Protein AF-A0A0N1N5F8-F1 (afdb_monomer_lite)

Radius of gyration: 16.5 Å; chains: 1; bounding box: 41×27×38 Å

Sequence (61 aa):
MASSSVAILCEAACAELDIEHRLTKPRHPWTNGQVERMNRTIREATVKRFYYETYDQLRQQ

Foldseek 3Di:
DDPDPVVVVVVVVCVVVVHDDDDDDPPPCVVCVVVVVVVVVVCVVCCVVPVDPDPVVVVVD

Organism: NCBI:txid1458464

Secondary structure (DSSP, 8-state):
----HHHHHHHHHHHHTT----PPPTT-GGGGHHHHHHHHHHHHHHHHHS--SSHHHHTT-

pLDDT: mean 81.5, std 13.72, range [40.94, 96.44]

Structure (mmCIF, N/CA/C/O backbone):
data_AF-A0A0N1N5F8-F1
#
_entry.id   AF-A0A0N1N5F8-F1
#
loop_
_atom_site.group_PDB
_atom_site.id
_atom_site.type_symbol
_atom_site.label_atom_id
_atom_site.label_alt_id
_atom_site.label_comp_id
_atom_site.label_asym_id
_atom_site.label_entity_id
_atom_site.label_seq_id
_atom_site.pdbx_PDB_ins_code
_atom_site.Cartn_x
_atom_site.Cartn_y
_atom_site.Cartn_z
_atom_site.occupancy
_atom_site.B_iso_or_equiv
_atom_site.auth_seq_id
_atom_site.auth_comp_id
_atom_site.auth_asym_id
_atom_site.auth_atom_id
_atom_site.pdbx_PDB_model_num
ATOM 1 N N . MET A 1 1 ? 26.537 -1.453 1.873 1.00 40.94 1 MET A N 1
ATOM 2 C CA . MET A 1 1 ? 25.143 -1.058 1.587 1.00 40.94 1 MET A CA 1
ATOM 3 C C . MET A 1 1 ? 24.341 -2.338 1.496 1.00 40.94 1 MET A C 1
ATOM 5 O O . MET A 1 1 ? 24.552 -3.092 0.559 1.00 40.94 1 MET A O 1
ATOM 9 N N . ALA A 1 2 ? 23.560 -2.669 2.522 1.00 47.03 2 ALA A N 1
ATOM 10 C CA . ALA A 1 2 ? 22.753 -3.882 2.499 1.00 47.03 2 ALA A CA 1
ATOM 11 C C . ALA A 1 2 ? 21.580 -3.646 1.538 1.00 4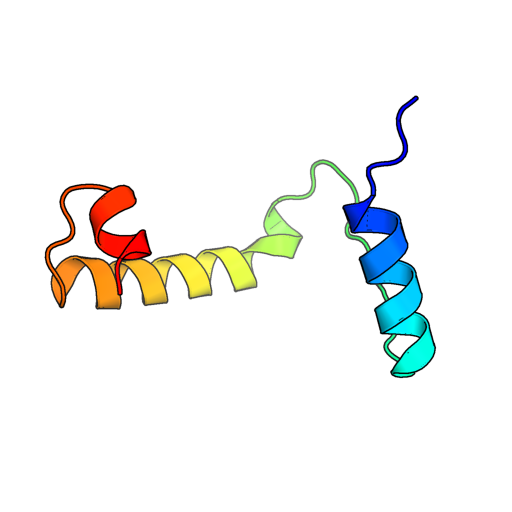7.03 2 ALA A C 1
ATOM 13 O O . ALA A 1 2 ? 20.686 -2.870 1.868 1.00 47.03 2 ALA A O 1
ATOM 14 N N . SER A 1 3 ? 21.602 -4.257 0.349 1.00 51.81 3 SER A N 1
ATOM 15 C CA . SER A 1 3 ? 20.376 -4.395 -0.441 1.00 51.81 3 SER A CA 1
ATOM 16 C C . SER A 1 3 ? 19.362 -5.115 0.435 1.00 51.81 3 SER A C 1
ATOM 18 O O . SER A 1 3 ? 19.595 -6.243 0.866 1.00 51.81 3 SER A O 1
ATOM 20 N N . SER A 1 4 ? 18.269 -4.437 0.766 1.00 62.72 4 SER A N 1
ATOM 21 C CA . SER A 1 4 ? 17.167 -5.025 1.510 1.00 62.72 4 SER A CA 1
ATOM 22 C C . SER A 1 4 ? 16.577 -6.163 0.679 1.00 62.72 4 SER A C 1
ATOM 24 O O . SER A 1 4 ? 16.131 -5.960 -0.449 1.00 62.72 4 SER A O 1
ATOM 26 N N . SER A 1 5 ? 16.566 -7.370 1.241 1.00 74.56 5 SER A N 1
ATOM 27 C CA . SER A 1 5 ? 16.042 -8.587 0.602 1.00 74.56 5 SER A CA 1
ATOM 28 C C . SER A 1 5 ? 14.622 -8.422 0.041 1.00 74.56 5 SER A C 1
ATOM 30 O O . SER A 1 5 ? 14.277 -9.044 -0.957 1.00 74.56 5 SER A O 1
ATOM 32 N N . VAL A 1 6 ? 13.818 -7.535 0.632 1.00 79.62 6 VAL A N 1
ATOM 33 C CA . VAL A 1 6 ? 12.448 -7.215 0.197 1.00 79.62 6 VAL A CA 1
ATOM 34 C C . VAL A 1 6 ? 12.395 -6.533 -1.174 1.00 79.62 6 VAL A C 1
ATOM 36 O O . VAL A 1 6 ? 11.508 -6.847 -1.963 1.00 79.62 6 VAL A O 1
ATOM 39 N N . ALA A 1 7 ? 13.321 -5.618 -1.479 1.00 82.19 7 ALA A N 1
ATOM 40 C CA . ALA A 1 7 ? 13.304 -4.896 -2.756 1.00 82.19 7 ALA A CA 1
ATOM 41 C C . ALA A 1 7 ? 13.548 -5.853 -3.932 1.00 82.19 7 ALA A C 1
ATOM 43 O O . ALA A 1 7 ? 12.805 -5.834 -4.909 1.00 82.19 7 ALA A O 1
ATOM 44 N N . ILE A 1 8 ? 14.516 -6.761 -3.765 1.00 84.19 8 ILE A N 1
ATOM 45 C CA . ILE A 1 8 ? 14.870 -7.781 -4.760 1.00 84.19 8 ILE A CA 1
ATOM 46 C C . ILE A 1 8 ? 13.680 -8.710 -5.037 1.00 84.19 8 ILE A C 1
ATOM 48 O O . ILE A 1 8 ? 13.379 -9.006 -6.189 1.00 84.19 8 ILE A O 1
ATOM 52 N N . LEU A 1 9 ? 12.975 -9.147 -3.988 1.00 89.31 9 LEU A N 1
ATOM 53 C CA . LEU A 1 9 ? 11.806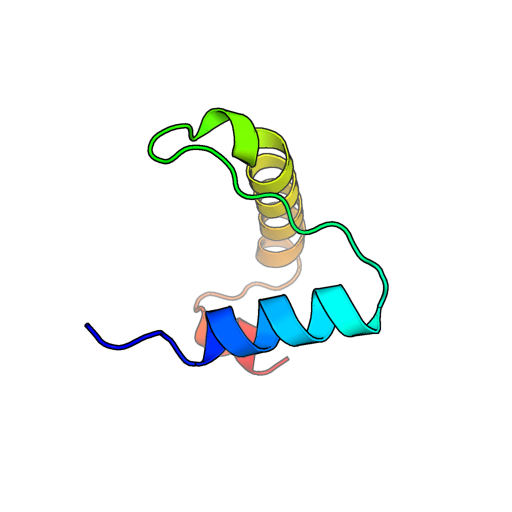 -10.019 -4.134 1.00 89.31 9 LEU A CA 1
ATOM 54 C C . LEU A 1 9 ? 10.649 -9.329 -4.872 1.00 89.31 9 LEU A C 1
ATOM 56 O O . LEU A 1 9 ? 9.983 -9.962 -5.686 1.00 89.31 9 LEU A O 1
ATOM 60 N N . CYS A 1 10 ? 10.417 -8.040 -4.609 1.00 90.12 10 CYS A N 1
ATOM 61 C CA . CYS A 1 10 ? 9.361 -7.276 -5.275 1.00 90.12 10 CYS A CA 1
ATOM 62 C C . CYS A 1 10 ? 9.649 -7.103 -6.775 1.00 90.12 10 CYS A C 1
ATOM 64 O O . CYS A 1 10 ? 8.771 -7.331 -7.602 1.00 90.12 10 CYS A O 1
ATOM 66 N N . GLU A 1 11 ? 10.892 -6.763 -7.132 1.00 91.06 11 GLU A N 1
ATOM 67 C CA . GLU A 1 11 ? 11.318 -6.620 -8.530 1.00 91.06 11 GLU A CA 1
ATOM 68 C C . GLU A 1 11 ? 11.172 -7.933 -9.311 1.00 91.06 11 GLU A C 1
ATOM 70 O O . GLU A 1 11 ? 10.638 -7.926 -10.421 1.00 91.06 11 GLU A O 1
ATOM 75 N N . ALA A 1 12 ? 11.580 -9.057 -8.712 1.00 92.56 12 ALA A N 1
ATOM 76 C CA . ALA A 1 12 ? 11.434 -10.379 -9.318 1.00 92.56 12 ALA A CA 1
ATOM 77 C C . ALA A 1 12 ? 9.958 -10.745 -9.560 1.00 92.56 12 ALA A C 1
ATOM 79 O O . ALA A 1 12 ? 9.597 -11.137 -10.667 1.00 92.56 12 ALA A O 1
ATOM 80 N N . ALA A 1 13 ? 9.089 -10.543 -8.564 1.00 94.44 13 ALA A N 1
ATOM 81 C CA . ALA A 1 13 ? 7.661 -10.835 -8.692 1.00 94.44 13 ALA A CA 1
ATOM 82 C C . ALA A 1 13 ? 6.966 -9.958 -9.751 1.00 94.44 13 ALA A C 1
ATOM 84 O O . ALA A 1 13 ? 6.128 -10.446 -10.508 1.00 94.44 13 ALA A O 1
ATOM 85 N N . CYS A 1 14 ? 7.320 -8.671 -9.838 1.00 94.50 14 CYS A N 1
ATOM 86 C CA . CYS A 1 14 ? 6.800 -7.786 -10.882 1.00 94.50 14 CYS A CA 1
ATOM 87 C C . CYS A 1 14 ? 7.206 -8.255 -12.288 1.00 94.50 14 CYS A C 1
ATOM 89 O O . CYS A 1 14 ? 6.378 -8.209 -13.194 1.00 94.50 14 CYS A O 1
ATOM 91 N N . ALA A 1 15 ? 8.441 -8.739 -12.462 1.00 92.75 15 ALA A N 1
ATOM 92 C CA . ALA A 1 15 ? 8.919 -9.263 -13.741 1.00 92.75 15 ALA A CA 1
ATOM 93 C C . ALA A 1 15 ? 8.218 -10.572 -14.148 1.00 92.75 15 ALA A C 1
ATOM 95 O O . ALA A 1 15 ? 7.876 -10.738 -15.315 1.00 92.75 15 ALA A O 1
ATOM 96 N N . GLU A 1 16 ? 7.967 -11.483 -13.202 1.00 96.25 16 GLU A N 1
ATOM 97 C CA . GLU A 1 16 ? 7.252 -12.743 -13.465 1.00 96.25 16 GLU A CA 1
ATOM 98 C C . GLU A 1 16 ? 5.789 -12.528 -13.878 1.00 96.25 16 GLU A C 1
ATOM 100 O O . GLU A 1 16 ? 5.252 -13.292 -14.680 1.00 96.25 16 GLU A O 1
ATOM 105 N N . LEU A 1 17 ? 5.144 -11.492 -13.336 1.00 96.44 17 LEU A N 1
ATOM 106 C CA . LEU A 1 17 ? 3.731 -11.185 -13.578 1.00 96.44 17 LEU A CA 1
ATOM 107 C C . LEU A 1 17 ? 3.499 -10.165 -14.705 1.00 96.44 17 LEU A C 1
ATOM 109 O O . LEU A 1 17 ? 2.353 -9.778 -14.924 1.00 96.44 17 LEU A O 1
ATOM 113 N N . ASP A 1 18 ? 4.558 -9.721 -15.393 1.00 93.81 18 ASP A N 1
ATOM 114 C CA . ASP A 1 18 ? 4.515 -8.661 -16.416 1.00 93.81 18 ASP A CA 1
ATOM 115 C C . ASP A 1 18 ? 3.856 -7.359 -15.905 1.00 93.81 18 ASP A C 1
ATOM 117 O O . ASP A 1 18 ? 3.061 -6.701 -16.577 1.00 93.81 18 ASP A O 1
ATOM 121 N N . ILE A 1 19 ? 4.162 -6.992 -14.655 1.00 95.44 19 ILE A N 1
ATOM 122 C CA . ILE A 1 19 ? 3.648 -5.783 -14.004 1.00 95.44 19 ILE A CA 1
ATOM 123 C C . ILE A 1 19 ? 4.719 -4.698 -14.050 1.00 95.44 19 ILE A C 1
ATOM 125 O O . ILE A 1 19 ? 5.808 -4.842 -13.492 1.00 95.44 19 ILE A O 1
ATOM 129 N N . GLU A 1 20 ? 4.383 -3.554 -14.645 1.00 93.62 20 GLU A N 1
ATOM 130 C CA . GLU A 1 20 ? 5.273 -2.396 -14.651 1.00 93.62 20 GLU A CA 1
ATOM 131 C C . GLU A 1 20 ? 5.464 -1.842 -13.228 1.00 93.62 20 GLU A C 1
ATOM 133 O O . GLU A 1 20 ? 4.541 -1.307 -12.606 1.00 93.62 20 GLU A O 1
ATOM 138 N N . HIS A 1 21 ? 6.694 -1.922 -12.722 1.00 90.94 21 HIS A N 1
ATOM 139 C CA . HIS A 1 21 ? 7.057 -1.360 -11.428 1.00 90.94 21 HIS A CA 1
ATOM 140 C C . HIS A 1 21 ? 7.472 0.113 -11.567 1.00 90.94 21 HIS A C 1
ATOM 142 O O . HIS A 1 21 ? 8.477 0.439 -12.200 1.00 90.94 21 HIS A O 1
ATOM 148 N N . ARG A 1 22 ? 6.711 1.020 -10.940 1.00 89.62 22 ARG A N 1
ATOM 149 C CA . ARG A 1 22 ? 6.987 2.466 -10.931 1.00 89.62 22 ARG A CA 1
ATOM 150 C C . ARG A 1 22 ? 7.296 2.966 -9.525 1.00 89.62 22 ARG A C 1
ATOM 152 O O . ARG A 1 22 ? 6.502 2.781 -8.607 1.00 89.62 22 ARG A O 1
ATOM 159 N N . LEU A 1 23 ? 8.406 3.688 -9.381 1.00 88.44 23 LEU A N 1
ATOM 160 C CA . LEU A 1 23 ? 8.772 4.373 -8.141 1.00 88.44 23 LEU A CA 1
ATOM 161 C C . LEU A 1 23 ? 8.449 5.868 -8.221 1.00 88.44 23 LEU A C 1
ATOM 163 O O . LEU A 1 23 ? 8.725 6.540 -9.216 1.00 88.44 23 LEU A O 1
ATOM 167 N N . THR A 1 24 ? 7.897 6.415 -7.140 1.00 87.75 24 THR A N 1
ATOM 168 C CA . THR A 1 24 ? 7.691 7.861 -6.993 1.00 87.75 24 THR A CA 1
ATOM 169 C C . THR A 1 24 ? 8.996 8.560 -6.623 1.00 87.75 24 THR A C 1
ATOM 171 O O . THR A 1 24 ? 9.821 8.003 -5.896 1.00 87.75 24 THR A O 1
ATOM 174 N N . LYS A 1 25 ? 9.169 9.818 -7.043 1.00 88.56 25 LYS A N 1
ATOM 175 C CA . LYS A 1 25 ? 10.332 10.618 -6.633 1.00 88.56 25 LYS A CA 1
ATOM 176 C C . LYS A 1 25 ? 10.377 10.776 -5.101 1.00 88.56 25 LYS A C 1
ATOM 178 O O . LYS A 1 25 ? 9.339 11.046 -4.492 1.00 88.56 25 LYS A O 1
ATOM 183 N N 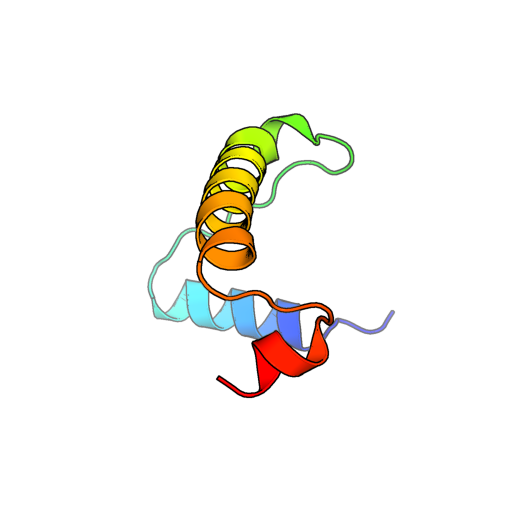. PRO A 1 26 ? 11.559 10.664 -4.466 1.00 89.31 26 PRO A N 1
ATOM 184 C CA . PRO A 1 26 ? 11.702 10.927 -3.037 1.00 89.31 26 PRO A CA 1
ATOM 185 C C . PRO A 1 26 ? 11.225 12.336 -2.654 1.00 89.31 26 PRO A C 1
ATOM 187 O O . PRO A 1 26 ? 11.351 13.274 -3.439 1.00 89.31 26 PRO A O 1
ATOM 190 N N . ARG A 1 27 ? 10.740 12.496 -1.413 1.00 86.94 27 ARG A N 1
ATOM 191 C CA . ARG A 1 27 ? 10.240 13.770 -0.843 1.00 86.94 27 ARG A CA 1
ATOM 192 C C . ARG A 1 27 ? 9.022 14.369 -1.559 1.00 86.94 27 ARG A C 1
ATOM 194 O O . ARG A 1 27 ? 8.820 15.579 -1.534 1.00 86.94 27 ARG A O 1
ATOM 201 N N . HIS A 1 28 ? 8.191 13.519 -2.148 1.00 88.62 28 HIS A N 1
ATOM 202 C CA . HIS A 1 28 ? 6.996 13.931 -2.875 1.00 88.62 28 HIS A CA 1
ATOM 203 C C . HIS A 1 28 ? 5.732 13.303 -2.260 1.00 88.62 28 HIS A C 1
ATOM 205 O O . HIS A 1 28 ? 5.104 12.440 -2.866 1.00 88.62 28 HIS A O 1
ATOM 211 N N . PRO A 1 29 ? 5.345 13.670 -1.025 1.00 84.62 29 PRO A N 1
ATOM 212 C CA . PRO A 1 29 ? 4.278 12.973 -0.299 1.00 84.62 29 PRO A CA 1
ATOM 213 C C . PRO A 1 29 ? 2.922 13.001 -1.020 1.00 84.62 29 PRO A C 1
ATOM 215 O O . PRO A 1 29 ? 2.140 12.060 -0.918 1.00 84.62 29 PRO A O 1
ATOM 218 N N . TRP A 1 30 ? 2.649 14.030 -1.828 1.00 88.25 30 TRP A N 1
ATOM 219 C CA . TRP A 1 30 ? 1.354 14.178 -2.492 1.00 88.25 30 TRP A CA 1
ATOM 220 C C . TRP A 1 30 ? 1.068 13.123 -3.570 1.00 88.25 30 TRP A C 1
ATOM 222 O O . TRP A 1 30 ? -0.103 12.887 -3.863 1.00 88.25 30 TRP A O 1
ATOM 232 N N . THR A 1 31 ? 2.079 12.422 -4.106 1.00 89.25 31 THR A N 1
ATOM 233 C CA . THR A 1 31 ? 1.841 11.259 -4.992 1.00 89.25 31 THR A CA 1
ATOM 234 C C . THR A 1 31 ? 1.262 10.060 -4.256 1.00 89.25 31 THR A C 1
ATOM 236 O O . THR A 1 31 ? 0.587 9.247 -4.877 1.00 89.25 31 THR A O 1
ATOM 239 N N . ASN A 1 32 ? 1.447 9.974 -2.937 1.00 90.62 32 ASN A N 1
ATOM 240 C CA . ASN A 1 32 ? 0.915 8.881 -2.120 1.00 90.62 32 ASN A CA 1
ATOM 241 C C . ASN A 1 32 ? -0.443 9.229 -1.491 1.00 90.62 32 ASN A C 1
ATOM 243 O O . ASN A 1 32 ? -1.058 8.399 -0.821 1.00 90.62 32 ASN A O 1
ATOM 247 N N . GLY A 1 33 ? -0.963 10.434 -1.748 1.00 90.69 33 GLY A N 1
ATOM 248 C CA . GLY A 1 33 ? -2.159 10.957 -1.091 1.00 90.69 33 GLY A CA 1
ATOM 249 C C . GLY A 1 33 ? -3.447 10.173 -1.376 1.00 90.69 33 GLY A C 1
ATOM 250 O O . GLY A 1 33 ? -4.409 10.279 -0.616 1.00 90.69 33 GLY A O 1
ATOM 251 N N . GLN A 1 34 ? -3.515 9.389 -2.458 1.00 92.25 34 GLN A N 1
ATOM 252 C CA . GLN A 1 34 ? -4.639 8.470 -2.691 1.00 92.25 34 GLN A CA 1
ATOM 253 C C . GLN A 1 34 ? -4.619 7.304 -1.696 1.00 92.25 34 GLN A C 1
ATOM 255 O O . GLN A 1 34 ? -5.608 7.084 -0.996 1.00 92.25 34 GLN A O 1
ATOM 260 N N . VAL A 1 35 ? -3.481 6.613 -1.585 1.00 93.12 35 VAL A N 1
ATOM 261 C CA . VAL A 1 35 ? -3.293 5.487 -0.659 1.00 93.12 35 VAL A CA 1
ATOM 262 C C . VAL A 1 35 ? -3.437 5.951 0.790 1.00 93.12 35 VAL A C 1
ATOM 264 O O . VAL A 1 35 ? -4.121 5.304 1.575 1.00 93.12 35 VAL A O 1
ATOM 267 N N . GLU A 1 36 ? -2.891 7.115 1.145 1.00 94.50 36 GLU A N 1
ATOM 268 C CA . GLU A 1 36 ? -3.041 7.681 2.491 1.00 94.50 36 GLU A CA 1
ATOM 269 C C . GLU A 1 36 ? -4.504 7.990 2.851 1.0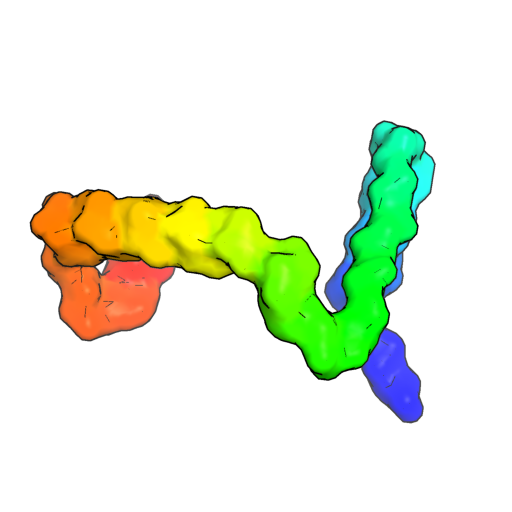0 94.50 36 GLU A C 1
ATOM 271 O O . GLU A 1 36 ? -4.932 7.754 3.984 1.00 94.50 36 GLU A O 1
ATOM 276 N N . ARG A 1 37 ? -5.304 8.502 1.902 1.00 95.44 37 ARG A N 1
ATOM 277 C CA . ARG A 1 37 ? -6.746 8.722 2.114 1.00 95.44 37 ARG A CA 1
ATOM 278 C C . ARG A 1 37 ? -7.492 7.406 2.295 1.00 95.44 37 ARG A C 1
ATOM 280 O O . ARG A 1 37 ? -8.252 7.291 3.251 1.00 95.44 37 ARG A O 1
ATOM 287 N N . MET A 1 38 ? -7.229 6.422 1.437 1.00 95.44 38 MET A N 1
ATOM 288 C CA . MET A 1 38 ? -7.828 5.091 1.542 1.00 95.44 38 MET A CA 1
ATOM 289 C C . MET A 1 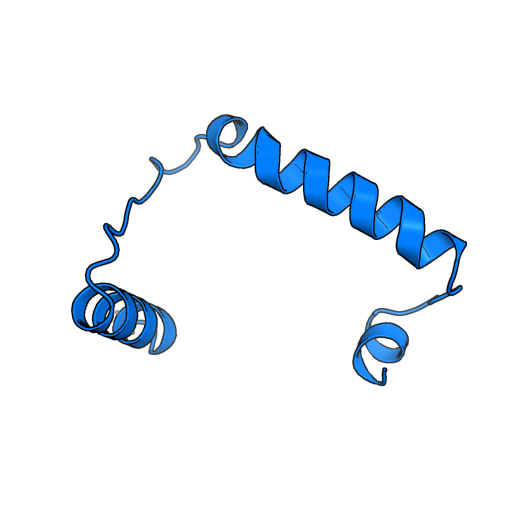38 ? -7.491 4.428 2.884 1.00 95.44 38 MET A C 1
ATOM 291 O O . MET A 1 38 ? -8.390 3.964 3.583 1.00 95.44 38 MET A O 1
ATOM 295 N N . ASN A 1 39 ? -6.221 4.451 3.291 1.00 92.75 39 ASN A N 1
ATOM 296 C CA . ASN A 1 39 ? -5.771 3.859 4.551 1.00 92.75 39 ASN A CA 1
ATOM 297 C C . ASN A 1 39 ? -6.421 4.524 5.766 1.00 92.75 39 ASN A C 1
ATOM 299 O O . ASN A 1 39 ? -6.765 3.840 6.728 1.00 92.75 39 ASN A O 1
ATOM 303 N N . ARG A 1 40 ? -6.646 5.843 5.721 1.00 91.88 40 ARG A N 1
ATOM 304 C CA . ARG A 1 40 ? -7.410 6.550 6.754 1.00 91.88 40 ARG A CA 1
ATOM 305 C C . ARG A 1 40 ? -8.863 6.084 6.806 1.00 91.88 40 ARG A C 1
ATOM 307 O O . ARG A 1 40 ? -9.322 5.771 7.896 1.00 91.88 40 ARG A O 1
ATOM 314 N N . THR A 1 41 ? -9.556 5.975 5.671 1.00 92.62 41 THR A N 1
ATOM 315 C CA . THR A 1 41 ? -10.943 5.475 5.637 1.00 92.62 41 THR A CA 1
ATOM 316 C C . THR A 1 41 ? -11.042 4.056 6.188 1.00 92.62 41 THR A C 1
ATOM 318 O O . THR A 1 41 ? -11.900 3.783 7.024 1.00 92.62 41 THR A O 1
ATOM 321 N N . ILE A 1 42 ? -10.138 3.165 5.770 1.00 89.44 42 ILE A N 1
ATOM 322 C CA . ILE A 1 42 ? -10.078 1.789 6.277 1.00 89.44 42 ILE A CA 1
ATOM 323 C C . ILE A 1 42 ? -9.858 1.805 7.789 1.00 89.44 42 ILE A C 1
ATOM 325 O O . ILE A 1 42 ? -10.635 1.198 8.517 1.00 89.44 42 ILE A O 1
ATOM 329 N N . ARG A 1 43 ? -8.854 2.547 8.274 1.00 85.50 43 ARG A N 1
ATOM 330 C CA . ARG A 1 43 ? -8.548 2.647 9.706 1.00 85.50 43 ARG A CA 1
ATOM 331 C C . ARG A 1 43 ? -9.723 3.201 10.508 1.00 85.50 43 ARG A C 1
ATOM 333 O O . ARG A 1 43 ? -10.031 2.674 11.566 1.00 85.50 43 ARG A O 1
ATOM 340 N N . GLU A 1 44 ? -10.384 4.250 10.035 1.00 85.69 44 GLU A N 1
ATOM 341 C CA . GLU A 1 44 ? -11.548 4.826 10.716 1.00 85.69 44 GLU A CA 1
ATOM 342 C C . GLU A 1 44 ? -12.717 3.838 10.790 1.00 85.69 44 GLU A C 1
ATOM 344 O O . GLU A 1 44 ? -13.395 3.775 11.8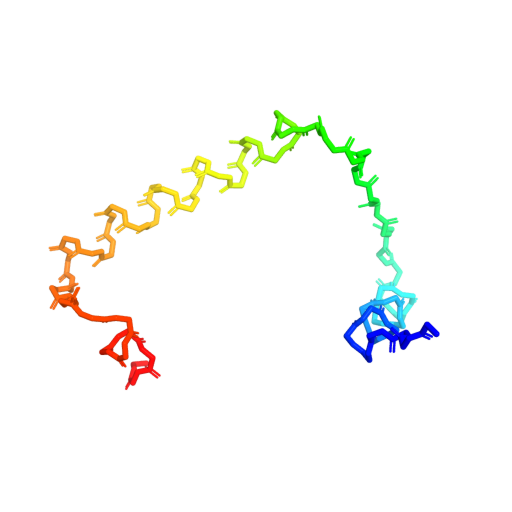17 1.00 85.69 44 GLU A O 1
ATOM 349 N N . ALA A 1 45 ? -12.933 3.049 9.733 1.00 85.06 45 ALA A N 1
ATOM 350 C CA . ALA A 1 45 ? -13.974 2.030 9.693 1.00 85.06 45 ALA A CA 1
ATOM 351 C C . ALA A 1 45 ? -13.654 0.827 10.593 1.00 85.06 45 ALA A C 1
ATOM 353 O O . ALA A 1 45 ? -14.554 0.296 11.242 1.00 85.06 45 ALA A O 1
ATOM 354 N N . THR A 1 46 ? -12.391 0.396 10.653 1.00 80.19 46 THR A N 1
ATOM 355 C CA . THR A 1 46 ? -11.996 -0.809 11.394 1.00 80.19 46 THR A CA 1
ATOM 356 C C . THR A 1 46 ? -11.720 -0.534 12.865 1.00 80.19 46 THR A C 1
ATOM 358 O O . THR A 1 46 ? -12.212 -1.288 13.694 1.00 80.19 46 THR A O 1
ATOM 361 N N . VAL A 1 47 ? -11.045 0.565 13.216 1.00 69.88 47 VAL A N 1
ATOM 362 C CA . VAL A 1 47 ? -10.750 0.925 14.619 1.00 69.88 47 VAL A CA 1
ATOM 363 C C . VAL A 1 47 ? -12.027 1.219 15.411 1.00 69.88 47 VAL A C 1
ATOM 365 O O . VAL A 1 47 ? -12.099 0.924 16.598 1.00 69.88 47 VAL A O 1
ATOM 368 N N . LYS A 1 48 ? -13.064 1.780 14.774 1.00 60.53 48 LYS A N 1
ATOM 369 C CA . LYS A 1 48 ? -14.357 2.009 15.443 1.00 60.53 48 LYS A CA 1
ATOM 370 C C . LYS A 1 48 ? -15.211 0.745 15.547 1.00 60.53 48 LYS A C 1
ATOM 372 O O . LYS A 1 48 ? -16.034 0.653 16.452 1.00 60.53 48 LYS A O 1
ATOM 377 N N . ARG A 1 49 ? -15.063 -0.197 14.608 1.00 58.34 49 ARG A N 1
ATOM 378 C CA . ARG A 1 49 ? -15.882 -1.420 14.539 1.00 58.34 49 ARG A CA 1
ATOM 379 C C . ARG A 1 49 ? -15.307 -2.572 15.356 1.00 58.34 49 ARG A C 1
ATOM 381 O O . ARG A 1 49 ? -16.065 -3.385 15.871 1.00 58.34 49 ARG A O 1
ATOM 388 N N . PHE A 1 50 ? -13.992 -2.607 15.497 1.00 61.44 50 PHE A N 1
ATOM 389 C CA . PHE A 1 50 ? -13.260 -3.522 16.347 1.00 61.44 50 PHE A CA 1
ATOM 390 C C . PHE A 1 50 ? -12.361 -2.649 17.219 1.00 61.44 50 PHE A C 1
ATOM 392 O O . PHE A 1 50 ? -11.409 -2.050 16.721 1.00 61.44 50 PHE A O 1
ATOM 399 N N . TYR A 1 51 ? -12.728 -2.480 18.489 1.00 62.28 51 TYR A N 1
ATOM 400 C CA . TYR A 1 51 ? -11.990 -1.636 19.427 1.00 62.28 51 TYR A CA 1
ATOM 401 C C . TYR A 1 51 ? -10.640 -2.304 19.724 1.00 62.28 51 TYR A C 1
ATOM 403 O O . TYR A 1 51 ? -10.506 -3.079 20.665 1.00 62.28 51 TYR A O 1
ATOM 411 N N . TYR A 1 52 ? -9.656 -2.065 18.861 1.00 64.31 52 TYR A N 1
ATOM 412 C CA . TYR A 1 52 ? -8.279 -2.478 19.084 1.00 64.31 52 TYR A CA 1
ATOM 413 C C . TYR A 1 52 ? -7.563 -1.319 19.776 1.00 64.31 52 TYR A C 1
ATOM 415 O O . TYR A 1 52 ? -7.276 -0.293 19.155 1.00 64.31 52 TYR A O 1
ATOM 423 N N . GLU A 1 53 ? -7.308 -1.460 21.073 1.00 64.19 53 GLU A N 1
ATOM 424 C CA . GLU A 1 53 ? -6.531 -0.492 21.853 1.00 64.19 53 GLU A CA 1
ATOM 425 C C . GLU A 1 53 ? -5.050 -0.521 21.471 1.00 64.19 53 GLU A C 1
ATOM 427 O O . GLU A 1 53 ? -4.360 0.493 21.580 1.00 64.19 53 GLU A O 1
ATOM 432 N N . THR A 1 54 ? -4.554 -1.665 20.991 1.00 69.00 54 THR A N 1
ATOM 433 C CA . THR A 1 54 ? -3.142 -1.842 20.644 1.00 69.00 54 THR A CA 1
ATOM 434 C C . THR A 1 54 ? -2.958 -2.480 19.272 1.00 69.00 54 THR A C 1
ATOM 436 O O . THR A 1 54 ? -3.798 -3.228 18.770 1.00 69.00 54 THR A O 1
ATOM 439 N N . TYR A 1 55 ? -1.812 -2.191 18.655 1.00 69.81 55 TYR A N 1
ATOM 440 C CA . TYR A 1 55 ? -1.415 -2.781 17.375 1.00 69.81 55 TYR A CA 1
ATOM 441 C C . TYR A 1 55 ? -1.309 -4.315 17.443 1.00 69.81 55 TYR A C 1
ATOM 443 O O . TYR A 1 55 ? -1.584 -4.999 16.460 1.00 69.81 55 TYR A O 1
ATOM 451 N N . ASP A 1 56 ? -0.969 -4.866 18.610 1.00 72.94 56 ASP A N 1
ATOM 452 C CA . ASP A 1 56 ? -0.841 -6.311 18.805 1.00 72.94 56 ASP A CA 1
ATOM 453 C C . ASP A 1 56 ? -2.190 -7.036 18.742 1.00 72.94 56 ASP A C 1
ATOM 455 O O . ASP A 1 56 ? -2.257 -8.144 18.215 1.00 72.94 56 ASP A O 1
ATOM 459 N N . GLN A 1 57 ? -3.276 -6.399 19.195 1.00 70.00 57 GLN A N 1
ATOM 460 C CA . GLN A 1 57 ? -4.627 -6.965 19.096 1.00 70.00 57 GLN A CA 1
ATOM 461 C C . GLN A 1 57 ? -5.093 -7.081 17.638 1.00 70.00 57 GLN A C 1
ATOM 463 O O . GLN A 1 57 ? -5.747 -8.057 17.279 1.00 70.00 57 GLN A O 1
ATOM 468 N N . LEU A 1 58 ? -4.699 -6.130 16.781 1.00 72.50 58 LEU A N 1
ATOM 469 C CA . LEU A 1 58 ? -4.967 -6.193 15.342 1.00 72.50 58 LEU A CA 1
ATOM 470 C C . LEU A 1 58 ? -4.214 -7.351 14.663 1.00 72.50 58 LEU A C 1
ATOM 472 O O . LEU A 1 58 ? -4.687 -7.888 13.671 1.00 72.50 58 LEU A O 1
ATOM 476 N N . ARG A 1 59 ? -3.040 -7.737 15.177 1.00 72.75 59 ARG A N 1
ATOM 477 C CA . ARG A 1 59 ? -2.169 -8.755 14.565 1.00 72.75 59 ARG A CA 1
ATOM 478 C C . ARG A 1 59 ? -2.596 -10.201 14.846 1.00 72.75 59 ARG A C 1
ATOM 480 O O . ARG A 1 59 ? -2.046 -11.110 14.233 1.00 72.75 59 ARG A O 1
ATOM 487 N N . GLN A 1 60 ? -3.504 -10.404 15.802 1.00 69.56 60 GLN A N 1
ATOM 488 C CA . GLN A 1 60 ? -3.997 -11.715 16.245 1.00 69.56 60 GLN A CA 1
ATOM 489 C C . GLN A 1 60 ? -5.314 -12.144 15.567 1.00 69.56 60 GLN A C 1
ATOM 491 O O . GLN A 1 60 ? -5.868 -13.179 15.933 1.00 69.56 60 GLN A O 1
ATOM 496 N N . GLN A 1 61 ? -5.821 -11.352 14.618 1.00 62.84 61 GLN A N 1
ATOM 497 C CA . GLN A 1 61 ? -7.030 -11.614 13.827 1.00 62.84 61 GLN A CA 1
ATOM 498 C C . GLN A 1 61 ? -6.644 -11.963 12.391 1.00 62.84 61 GLN A C 1
ATOM 500 O O . GLN A 1 61 ? -7.259 -12.900 11.840 1.00 62.84 61 GLN A O 1
#

InterPro domains:
  IPR001584 Integrase, catalytic core [PF13683] (18-61)
  IPR001584 Integrase, catalytic core [PS50994] (1-61)
  IPR012337 Ribonuclease H-like superfamily [SSF53098] (11-57)
  IPR036397 Ribonuclease H superfamily [G3DSA:3.30.420.10] (3-61)